Protein AF-A0A4R2JBD4-F1 (afdb_monomer)

InterPro domains:
  IPR001387 Cro/C1-type, helix-turn-helix domain [PF01381] (6-51)
  IPR001387 Cro/C1-type, helix-turn-helix domain [PS50943] (6-37)
  IPR001387 Cro/C1-type, helix-turn-helix domain [cd00093] (4-37)
  IPR010982 Lambda repressor-like, DNA-binding domain superfamily [G3DSA:1.10.260.40] (1-69)
  IPR010982 Lambda repressor-like, DNA-binding domain superfamily [SSF47413] (4-50)

Sequence (125 aa):
LSPEEVRNIRESYGLSQRAFAKLLGIGEASIARYETGALPEKSLSNMIMLLKDPKNMEKLLEKNEEALTPREKIRLLRRLEEIKGDDEENAVKIPKELYNLLEDKAKKEGKSTDKFIEEILRKVI

Radius of gyration: 21.91 Å; Cα contacts (8 Å, |Δi|>4): 84; chains: 1; bounding box: 44×27×61 Å

Secondary structure (DSSP, 8-state):
--HHHHHHHHHHTT--HHHHHHHHTS-HHHHHHHTTTPPPPHHHHHHHHHTTSHHHHHHHHHHTGGGS-HHHHHHHHHHHHHHHTTS---PPP--HHHHHHHHHHHHHTT--HHHHHHHHHHHH-

Nearest PDB structures (foldseek):
  5j9i-assembly2_C  TM=9.144E-01  e=3.933E-02  Vibrio cholerae
  8qnl-assembly1_D  TM=5.085E-01  e=2.705E-01  Pseudomonas aeruginosa PAO1
  3g5g-assembly5_J  TM=6.537E-01  e=9.783E-01  Enterobacter sp. RFL1396
  4fbi-assembly2_D  TM=6.683E-01  e=1.502E+00  Enterobacter sp. RFL1396
  4i6u-assembly2_C  TM=5.472E-01  e=7.094E-01  Enterobacter sp. RFL1396

Mean predicted aligned error: 10.59 Å

Organism: NCBI:txid911092

Structure (mmCIF, N/CA/C/O backbone):
data_AF-A0A4R2JBD4-F1
#
_entry.id   AF-A0A4R2JBD4-F1
#
loop_
_atom_site.group_PDB
_atom_site.id
_atom_site.type_symbol
_atom_site.label_atom_id
_atom_site.label_alt_id
_atom_site.label_comp_id
_atom_site.label_asym_id
_atom_site.label_entity_id
_atom_site.label_seq_id
_atom_site.pdbx_PDB_ins_code
_atom_site.Cartn_x
_atom_site.Cartn_y
_atom_site.Cartn_z
_atom_site.occupancy
_atom_site.B_iso_or_equiv
_atom_site.auth_seq_id
_atom_site.auth_comp_id
_atom_site.auth_asym_id
_atom_site.auth_atom_id
_atom_site.pdbx_PDB_model_num
ATOM 1 N N . LEU A 1 1 ? 13.377 9.717 -5.097 1.00 88.06 1 LEU A N 1
ATOM 2 C CA . LEU A 1 1 ? 12.858 8.353 -4.904 1.00 88.06 1 LEU A CA 1
ATOM 3 C C . LEU A 1 1 ? 14.013 7.391 -5.112 1.00 88.06 1 LEU A C 1
ATOM 5 O O . LEU A 1 1 ? 14.547 7.354 -6.218 1.00 88.06 1 LEU A O 1
ATOM 9 N N . SER A 1 2 ? 14.473 6.734 -4.050 1.00 95.12 2 SER A N 1
ATOM 10 C CA . SER A 1 2 ? 15.588 5.785 -4.144 1.00 95.12 2 SER A CA 1
ATOM 11 C C . SER A 1 2 ? 15.129 4.436 -4.730 1.00 95.12 2 SER A C 1
ATOM 13 O O . SER A 1 2 ? 13.937 4.124 -4.685 1.00 95.12 2 SER A O 1
ATOM 15 N N . PRO A 1 3 ? 16.051 3.607 -5.252 1.00 96.88 3 PRO A N 1
ATOM 16 C CA . PRO A 1 3 ? 15.729 2.257 -5.726 1.00 96.88 3 PRO A CA 1
ATOM 17 C C . PRO A 1 3 ? 15.064 1.381 -4.662 1.00 96.88 3 PRO A C 1
ATOM 19 O O . PRO A 1 3 ? 14.119 0.648 -4.946 1.00 96.88 3 PRO A O 1
ATOM 22 N N . GLU A 1 4 ? 15.543 1.497 -3.425 1.00 97.19 4 GLU A N 1
ATOM 23 C CA . GLU A 1 4 ? 15.003 0.784 -2.272 1.00 97.19 4 GLU A CA 1
ATOM 24 C C . GLU A 1 4 ? 13.591 1.265 -1.930 1.00 97.19 4 GLU A C 1
ATOM 26 O O . GLU A 1 4 ? 12.714 0.447 -1.682 1.00 97.19 4 GLU A O 1
ATOM 31 N N . GLU A 1 5 ? 13.318 2.572 -2.007 1.00 97.19 5 GLU A N 1
ATOM 32 C CA . GLU A 1 5 ? 11.962 3.084 -1.799 1.00 97.19 5 GLU A CA 1
ATOM 33 C C . GLU A 1 5 ? 10.972 2.551 -2.843 1.00 97.19 5 GLU A C 1
ATOM 35 O O . GLU A 1 5 ? 9.855 2.190 -2.478 1.00 97.19 5 GLU A O 1
ATOM 40 N N . VAL A 1 6 ? 11.361 2.472 -4.125 1.00 97.81 6 VAL A N 1
ATOM 41 C CA . VAL A 1 6 ? 10.503 1.886 -5.177 1.00 97.81 6 VAL A CA 1
ATOM 42 C C . VAL A 1 6 ? 10.171 0.435 -4.841 1.00 97.81 6 VAL A C 1
ATOM 44 O O . VAL A 1 6 ? 9.002 0.044 -4.873 1.00 97.81 6 VAL A O 1
ATOM 47 N N . ARG A 1 7 ? 11.198 -0.342 -4.475 1.00 98.25 7 ARG A N 1
ATOM 48 C CA . ARG A 1 7 ? 11.050 -1.746 -4.089 1.00 98.25 7 ARG A CA 1
ATOM 49 C C . ARG A 1 7 ? 10.135 -1.896 -2.877 1.00 98.25 7 ARG A C 1
ATOM 51 O O . ARG A 1 7 ? 9.184 -2.667 -2.937 1.00 98.25 7 ARG A O 1
ATOM 58 N N . ASN A 1 8 ? 10.371 -1.117 -1.824 1.00 98.19 8 ASN A N 1
ATOM 59 C CA . ASN A 1 8 ? 9.613 -1.184 -0.577 1.00 98.19 8 ASN A CA 1
ATOM 60 C C . ASN A 1 8 ? 8.137 -0.830 -0.788 1.00 98.19 8 ASN A C 1
ATOM 62 O O . ASN A 1 8 ? 7.271 -1.509 -0.244 1.00 98.19 8 ASN A O 1
ATOM 66 N N . ILE A 1 9 ? 7.832 0.183 -1.610 1.00 98.12 9 ILE A N 1
ATOM 67 C CA . ILE A 1 9 ? 6.445 0.531 -1.959 1.00 98.12 9 ILE A CA 1
ATOM 68 C C . ILE A 1 9 ? 5.778 -0.619 -2.710 1.00 98.12 9 ILE A C 1
ATOM 70 O O . ILE A 1 9 ? 4.639 -0.958 -2.426 1.00 98.12 9 ILE A O 1
ATOM 74 N N . ARG A 1 10 ? 6.458 -1.243 -3.673 1.00 98.06 10 ARG A N 1
ATOM 75 C CA . ARG A 1 10 ? 5.886 -2.378 -4.405 1.00 98.06 10 ARG A CA 1
ATOM 76 C C . ARG A 1 10 ? 5.649 -3.585 -3.489 1.00 98.06 10 ARG A C 1
ATOM 78 O O . ARG A 1 10 ? 4.609 -4.243 -3.573 1.00 98.06 10 ARG A O 1
ATOM 85 N N . GLU A 1 11 ? 6.637 -3.907 -2.662 1.00 97.94 11 GLU A N 1
ATOM 86 C CA . GLU A 1 11 ? 6.635 -5.093 -1.803 1.00 97.94 11 GLU A CA 1
ATOM 87 C C . GLU A 1 11 ? 5.691 -4.954 -0.614 1.00 97.94 11 GLU A C 1
ATOM 89 O O . GLU A 1 11 ? 5.111 -5.960 -0.205 1.00 97.94 11 GLU A O 1
ATOM 94 N N . SER A 1 12 ? 5.431 -3.733 -0.132 1.00 96.94 12 SER A N 1
ATOM 95 C CA . SER A 1 12 ? 4.417 -3.499 0.900 1.00 96.94 12 SER A CA 1
ATOM 96 C C . SER A 1 12 ? 3.032 -3.983 0.464 1.00 96.94 12 SER A C 1
ATOM 98 O O . SER A 1 12 ? 2.274 -4.449 1.308 1.00 96.94 12 SER A O 1
ATOM 100 N N . TYR A 1 13 ? 2.736 -3.976 -0.840 1.00 97.56 13 TYR A N 1
ATOM 101 C CA . TYR A 1 13 ? 1.503 -4.510 -1.427 1.00 97.56 13 TYR A CA 1
ATOM 102 C C . TYR A 1 13 ? 1.602 -5.972 -1.897 1.00 97.56 13 TYR A C 1
ATOM 104 O O . TYR A 1 13 ? 0.648 -6.504 -2.467 1.00 97.56 13 TYR A O 1
ATOM 112 N N . GLY A 1 14 ? 2.743 -6.639 -1.699 1.00 96.81 14 GLY A N 1
ATOM 113 C CA . GLY A 1 14 ? 2.959 -8.024 -2.135 1.00 96.81 14 GLY A CA 1
ATOM 114 C C . GLY A 1 14 ? 2.965 -8.205 -3.659 1.00 96.81 14 GLY A C 1
ATOM 115 O O . GLY A 1 14 ? 2.651 -9.288 -4.163 1.00 96.81 14 GLY A O 1
ATOM 116 N N . LEU A 1 15 ? 3.284 -7.148 -4.413 1.00 98.00 15 LEU A N 1
ATOM 117 C CA . LEU A 1 15 ? 3.251 -7.160 -5.874 1.00 98.00 15 LEU A CA 1
ATOM 118 C C . LEU A 1 15 ? 4.598 -7.580 -6.473 1.00 98.00 15 LEU A C 1
ATOM 120 O O . LEU A 1 15 ? 5.666 -7.187 -6.009 1.00 98.00 15 LEU A O 1
ATOM 124 N N . SER A 1 16 ? 4.553 -8.333 -7.575 1.00 98.06 16 SER A N 1
ATOM 125 C CA . SER A 1 16 ? 5.730 -8.552 -8.429 1.00 98.06 16 SER A CA 1
ATOM 126 C C . SER A 1 16 ? 6.051 -7.298 -9.248 1.00 98.06 16 SER A C 1
ATOM 128 O O . SER A 1 16 ? 5.165 -6.470 -9.476 1.00 98.06 16 SER A O 1
ATOM 130 N N . GLN A 1 17 ? 7.288 -7.166 -9.744 1.00 98.31 17 GLN A N 1
ATOM 131 C CA . GLN A 1 17 ? 7.668 -6.061 -10.642 1.00 98.31 17 GLN A CA 1
ATOM 132 C C . GLN A 1 17 ? 6.731 -5.980 -11.855 1.00 98.31 17 GLN A C 1
ATOM 134 O O . GLN A 1 17 ? 6.233 -4.904 -12.182 1.00 98.31 17 GLN A O 1
ATOM 139 N N . ARG A 1 18 ? 6.402 -7.134 -12.450 1.00 97.75 18 ARG A N 1
ATOM 140 C CA . ARG A 1 18 ? 5.433 -7.255 -13.543 1.00 97.75 18 ARG A CA 1
ATOM 141 C C . ARG A 1 18 ? 4.048 -6.717 -13.183 1.00 97.75 18 ARG A C 1
ATOM 143 O O . ARG A 1 18 ? 3.486 -5.938 -13.943 1.00 97.75 18 ARG A O 1
ATOM 150 N N . ALA A 1 19 ? 3.480 -7.142 -12.053 1.00 97.50 19 ALA A N 1
ATOM 151 C CA . ALA A 1 19 ? 2.138 -6.722 -11.636 1.00 97.50 19 ALA A CA 1
ATOM 152 C C . ALA A 1 19 ? 2.087 -5.217 -11.327 1.00 97.50 19 ALA A C 1
ATOM 154 O O . ALA A 1 19 ? 1.161 -4.525 -11.743 1.00 97.50 19 ALA A O 1
ATOM 155 N N . PHE A 1 20 ? 3.120 -4.702 -10.661 1.00 98.00 20 PHE A N 1
ATOM 156 C CA . PHE A 1 20 ? 3.242 -3.282 -10.348 1.00 98.00 20 PHE A CA 1
ATOM 157 C C . PHE A 1 20 ? 3.397 -2.422 -11.609 1.00 98.00 20 PHE A C 1
ATOM 159 O O . PHE A 1 20 ? 2.731 -1.399 -11.749 1.00 98.00 20 PHE A O 1
ATOM 166 N N . ALA A 1 21 ? 4.204 -2.876 -12.572 1.00 97.56 21 ALA A N 1
ATOM 167 C CA . ALA A 1 21 ? 4.365 -2.209 -13.860 1.00 97.56 21 ALA A CA 1
ATOM 168 C C . ALA A 1 21 ? 3.047 -2.149 -14.651 1.00 97.56 21 ALA A C 1
ATOM 170 O O . ALA A 1 21 ? 2.702 -1.091 -15.176 1.00 97.56 21 ALA A O 1
ATOM 171 N N . LYS A 1 22 ? 2.278 -3.250 -14.672 1.00 96.62 22 LYS A N 1
ATOM 172 C CA . LYS A 1 22 ? 0.950 -3.291 -15.305 1.00 96.62 22 LYS A CA 1
ATOM 173 C C . LYS A 1 22 ? -0.020 -2.289 -14.680 1.00 96.62 22 LYS A C 1
ATOM 175 O O . LYS A 1 22 ? -0.671 -1.558 -15.418 1.00 96.62 22 LYS A O 1
ATOM 180 N N . LEU A 1 23 ? -0.079 -2.216 -13.348 1.00 96.94 23 LEU A N 1
ATOM 181 C CA . LEU A 1 23 ? -0.917 -1.238 -12.642 1.00 96.94 23 LEU A CA 1
ATOM 182 C C . LEU A 1 23 ? -0.532 0.208 -12.960 1.00 96.94 23 LEU A C 1
ATOM 184 O O . LEU A 1 23 ? -1.407 1.060 -13.062 1.00 96.94 23 LEU A O 1
ATOM 188 N N . LEU A 1 24 ? 0.759 0.485 -13.131 1.00 95.50 24 LEU A N 1
ATOM 189 C CA . LEU A 1 24 ? 1.272 1.809 -13.489 1.00 95.50 24 LEU A CA 1
ATOM 190 C C . LEU A 1 24 ? 1.184 2.118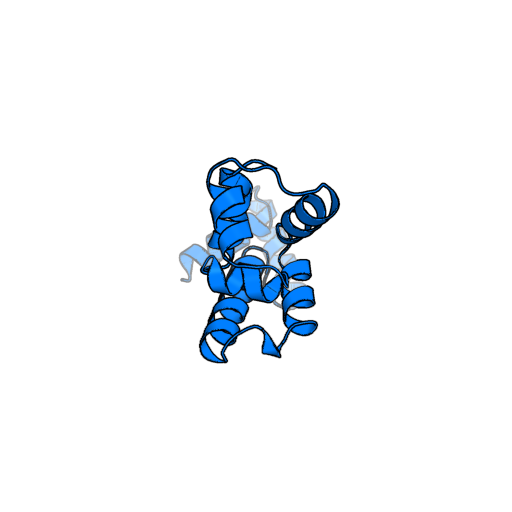 -14.995 1.00 95.50 24 LEU A C 1
ATOM 192 O O . LEU A 1 24 ? 1.488 3.238 -15.398 1.00 95.50 24 LEU A O 1
ATOM 196 N N . GLY A 1 25 ? 0.801 1.148 -15.832 1.00 94.88 25 GLY A N 1
ATOM 197 C CA . GLY A 1 25 ? 0.743 1.314 -17.287 1.00 94.88 25 GLY A CA 1
ATOM 198 C C . GLY A 1 25 ? 2.117 1.458 -17.954 1.00 94.88 25 GLY A C 1
ATOM 199 O O . GLY A 1 25 ? 2.228 2.094 -19.001 1.00 94.88 25 GLY A O 1
ATOM 200 N N . ILE A 1 26 ? 3.172 0.893 -17.358 1.00 95.38 26 ILE A N 1
ATOM 201 C CA . ILE A 1 26 ? 4.549 0.953 -17.875 1.00 95.38 26 ILE A CA 1
ATOM 202 C C . ILE A 1 26 ? 5.130 -0.447 -18.103 1.00 95.38 26 ILE A C 1
ATOM 204 O O . ILE A 1 26 ? 4.594 -1.456 -17.651 1.00 95.38 26 ILE A O 1
ATOM 208 N N . GLY A 1 27 ? 6.263 -0.524 -18.804 1.00 96.00 27 GLY A N 1
ATOM 209 C CA . GLY A 1 27 ? 6.976 -1.787 -19.006 1.00 96.00 27 GLY A CA 1
ATOM 210 C C . GLY A 1 27 ? 7.649 -2.303 -17.728 1.00 96.00 27 GLY A C 1
ATOM 211 O O . GLY A 1 27 ? 8.239 -1.530 -16.976 1.00 96.00 27 GLY A O 1
ATOM 212 N N . GLU A 1 28 ? 7.640 -3.623 -17.522 1.00 97.56 28 GLU A N 1
ATOM 213 C CA . GLU A 1 28 ? 8.302 -4.303 -16.390 1.00 97.56 28 GLU A CA 1
ATOM 214 C C . GLU A 1 28 ? 9.789 -3.937 -16.268 1.00 97.56 28 GLU A C 1
ATOM 216 O O . GLU A 1 28 ? 10.279 -3.659 -15.173 1.00 97.56 28 GLU A O 1
ATOM 221 N N . ALA A 1 29 ? 10.484 -3.822 -17.404 1.00 97.31 29 ALA A N 1
ATOM 222 C CA . ALA A 1 29 ? 11.883 -3.403 -17.454 1.00 97.31 29 ALA A CA 1
ATOM 223 C C . ALA A 1 29 ? 12.122 -2.013 -16.836 1.00 97.31 29 ALA A C 1
ATOM 225 O O . ALA A 1 29 ? 13.213 -1.751 -16.335 1.00 97.31 29 ALA A O 1
ATOM 226 N N . SER A 1 30 ? 11.129 -1.117 -16.852 1.00 97.25 30 SER A N 1
ATOM 227 C CA . SER A 1 30 ? 11.249 0.188 -16.198 1.00 97.25 30 SER A CA 1
ATOM 228 C C . SER A 1 30 ? 11.310 0.035 -14.681 1.00 97.25 30 SER A C 1
ATOM 230 O O . SER A 1 30 ? 12.221 0.587 -14.073 1.00 97.25 30 SER A O 1
ATOM 232 N N . ILE A 1 31 ? 10.426 -0.774 -14.084 1.00 97.94 31 ILE A N 1
ATOM 233 C CA . ILE A 1 31 ? 10.463 -1.065 -12.642 1.00 97.94 31 ILE A CA 1
ATOM 234 C C . ILE A 1 31 ? 11.784 -1.728 -12.255 1.00 97.94 31 ILE A C 1
ATOM 236 O O . ILE A 1 31 ? 12.430 -1.272 -11.314 1.00 97.94 31 ILE A O 1
ATOM 240 N N . ALA A 1 32 ? 12.228 -2.731 -13.020 1.00 97.69 32 ALA A N 1
ATOM 241 C CA . ALA A 1 32 ? 13.503 -3.399 -12.769 1.00 97.69 32 ALA A CA 1
ATOM 242 C C . ALA A 1 32 ? 14.675 -2.403 -12.751 1.00 97.69 32 ALA A C 1
ATOM 244 O O . ALA A 1 32 ? 15.462 -2.405 -11.810 1.00 97.69 32 ALA A O 1
ATOM 245 N N . ARG A 1 33 ? 14.749 -1.496 -13.738 1.00 97.25 33 ARG A N 1
ATOM 246 C CA . ARG A 1 33 ? 15.781 -0.447 -13.783 1.00 97.25 33 ARG A CA 1
ATOM 247 C C . ARG A 1 33 ? 15.713 0.492 -12.580 1.00 97.25 33 ARG A C 1
ATOM 249 O O . ARG A 1 33 ? 16.759 0.848 -12.038 1.00 97.25 33 ARG A O 1
ATOM 256 N N . TYR A 1 34 ? 14.515 0.921 -12.181 1.00 97.38 34 TYR A N 1
ATOM 257 C CA . TYR A 1 34 ? 14.360 1.845 -11.055 1.00 97.38 34 TYR A CA 1
ATOM 258 C C . TYR A 1 34 ? 14.794 1.205 -9.738 1.00 97.38 34 TYR A C 1
ATOM 260 O O . TYR A 1 34 ? 15.516 1.829 -8.966 1.00 97.38 34 TYR A O 1
ATOM 268 N N . GLU A 1 35 ? 14.465 -0.069 -9.527 1.00 96.94 35 GLU A N 1
ATOM 269 C CA . GLU A 1 35 ? 14.885 -0.834 -8.346 1.00 96.94 35 GLU A CA 1
ATOM 270 C C . GLU A 1 35 ? 16.377 -1.202 -8.329 1.00 96.94 35 GLU A C 1
ATOM 272 O O . GLU A 1 35 ? 16.862 -1.722 -7.320 1.00 96.94 35 GLU A O 1
ATOM 277 N N . THR A 1 36 ? 17.116 -0.917 -9.408 1.00 96.69 36 THR A N 1
ATOM 278 C CA . THR A 1 36 ? 18.570 -1.118 -9.509 1.00 96.69 36 THR A CA 1
ATOM 279 C C . THR A 1 36 ? 19.367 0.178 -9.688 1.00 96.69 36 THR A C 1
ATOM 281 O O . THR A 1 36 ? 20.564 0.104 -9.951 1.00 96.69 36 THR A O 1
ATOM 284 N N . GLY A 1 37 ? 18.753 1.361 -9.566 1.00 93.06 37 GLY A N 1
ATOM 285 C CA . GLY A 1 37 ? 19.496 2.634 -9.579 1.00 93.06 37 GLY A CA 1
ATOM 286 C C . GLY A 1 37 ? 19.103 3.642 -10.651 1.00 93.06 37 GLY A C 1
ATOM 287 O O . GLY A 1 37 ? 19.527 4.793 -10.563 1.00 93.06 37 GLY A O 1
ATOM 288 N N . ALA A 1 38 ? 18.305 3.265 -11.652 1.00 95.19 38 ALA A N 1
ATOM 289 C CA . ALA A 1 38 ? 17.866 4.231 -12.652 1.00 95.19 38 ALA A CA 1
ATOM 290 C C . ALA A 1 38 ? 16.879 5.231 -12.040 1.00 95.19 38 ALA A C 1
ATOM 292 O O . ALA A 1 38 ? 16.017 4.870 -11.240 1.00 95.19 38 ALA A O 1
ATOM 293 N N . LEU A 1 39 ? 16.968 6.488 -12.461 1.00 92.44 39 LEU A N 1
ATOM 294 C CA . LEU A 1 39 ? 16.054 7.526 -12.003 1.00 92.44 39 LEU A CA 1
ATOM 295 C C . LEU A 1 39 ? 14.800 7.548 -12.895 1.00 92.44 39 LEU A C 1
ATOM 297 O O . LEU A 1 39 ? 14.935 7.675 -14.116 1.00 92.44 39 LEU A O 1
ATOM 301 N N . PRO A 1 40 ? 13.584 7.427 -12.329 1.00 91.06 40 PRO A N 1
ATOM 302 C CA . PRO A 1 40 ? 12.358 7.677 -13.074 1.00 91.06 40 PRO A CA 1
ATOM 303 C C . PRO A 1 40 ? 12.230 9.164 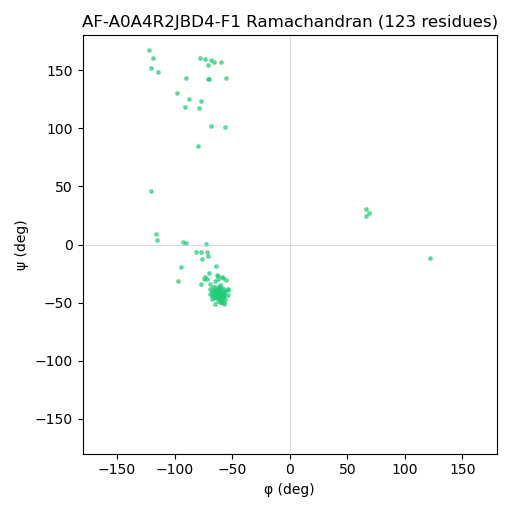-13.405 1.00 91.06 40 PRO A C 1
ATOM 305 O O . PRO A 1 40 ? 12.758 10.024 -12.698 1.00 91.06 40 PRO A O 1
ATOM 308 N N . GLU A 1 41 ? 11.436 9.489 -14.424 1.00 94.88 41 GLU A N 1
ATOM 309 C CA . GLU A 1 41 ? 11.006 10.871 -14.632 1.00 94.88 41 GLU A CA 1
ATOM 310 C C . GLU A 1 41 ? 10.232 11.395 -13.413 1.00 94.88 41 GLU A C 1
ATOM 312 O O . GLU A 1 41 ? 9.655 10.636 -12.624 1.00 94.88 41 GLU A O 1
ATOM 317 N N . LYS A 1 42 ? 10.201 12.722 -13.252 1.00 95.12 42 LYS A N 1
ATOM 318 C CA . LYS A 1 42 ? 9.591 13.376 -12.085 1.00 95.12 42 LYS A CA 1
ATOM 319 C C . LYS A 1 42 ? 8.115 13.000 -11.907 1.00 95.12 42 LYS A C 1
ATOM 321 O O . LYS A 1 42 ? 7.679 12.756 -10.786 1.00 95.12 42 LYS A O 1
ATOM 326 N N . SER A 1 43 ? 7.361 12.931 -13.003 1.00 94.44 43 SER A N 1
ATOM 327 C CA . SER A 1 43 ? 5.945 12.538 -13.015 1.00 94.44 43 SER A CA 1
ATOM 328 C C . SER A 1 43 ? 5.741 11.127 -12.457 1.00 94.44 43 SER A C 1
ATOM 330 O O . SER A 1 43 ? 4.933 10.933 -11.549 1.00 94.44 43 SER A O 1
ATOM 332 N N . LEU A 1 44 ? 6.521 10.160 -12.943 1.00 94.69 44 LEU A N 1
ATOM 333 C CA . LEU A 1 44 ? 6.435 8.770 -12.510 1.00 94.69 44 LEU A CA 1
ATOM 334 C C . LEU A 1 44 ? 6.927 8.590 -11.070 1.00 94.69 44 LEU A C 1
ATOM 336 O O . LEU A 1 44 ? 6.303 7.870 -10.295 1.00 94.69 44 LEU A O 1
ATOM 340 N N . SER A 1 45 ? 7.988 9.300 -10.679 1.00 96.25 45 SER A N 1
ATOM 341 C CA . SER A 1 45 ? 8.445 9.328 -9.285 1.00 96.25 45 SER A CA 1
ATOM 342 C C . SER A 1 45 ? 7.344 9.820 -8.344 1.00 96.25 45 SER A C 1
ATOM 344 O O . SER A 1 45 ? 7.105 9.203 -7.310 1.00 96.25 45 SER A O 1
ATOM 346 N N . ASN A 1 46 ? 6.641 10.898 -8.707 1.00 96.62 46 ASN A N 1
ATOM 347 C CA . ASN A 1 46 ? 5.524 11.416 -7.917 1.00 96.62 46 ASN A CA 1
ATOM 348 C C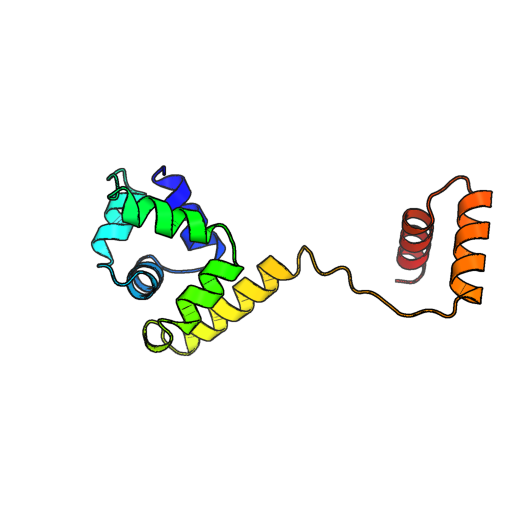 . ASN A 1 46 ? 4.378 10.405 -7.825 1.00 96.62 46 ASN A C 1
ATOM 350 O O . ASN A 1 46 ? 3.841 10.200 -6.740 1.00 96.62 46 ASN A O 1
ATOM 354 N N . MET A 1 47 ? 4.037 9.746 -8.935 1.00 95.75 47 MET A N 1
ATOM 355 C CA . MET A 1 47 ? 3.007 8.708 -8.950 1.00 95.75 47 MET A CA 1
ATOM 356 C C . MET A 1 47 ? 3.364 7.551 -8.011 1.00 95.75 47 MET A C 1
ATOM 358 O O . MET A 1 47 ? 2.543 7.184 -7.178 1.00 95.75 47 MET A O 1
ATOM 362 N N . ILE A 1 48 ? 4.594 7.030 -8.078 1.00 97.38 48 ILE A N 1
ATOM 363 C CA . ILE A 1 48 ? 5.043 5.949 -7.187 1.00 97.38 48 ILE A CA 1
ATOM 364 C C . ILE A 1 48 ? 5.034 6.412 -5.723 1.00 97.38 48 ILE A C 1
ATOM 366 O O . ILE A 1 48 ? 4.593 5.665 -4.856 1.00 97.38 48 ILE A O 1
ATOM 370 N N . MET A 1 49 ? 5.450 7.649 -5.427 1.00 97.44 49 MET A N 1
ATOM 371 C CA . MET A 1 49 ? 5.398 8.186 -4.060 1.00 97.44 49 MET A CA 1
ATOM 372 C C . MET A 1 49 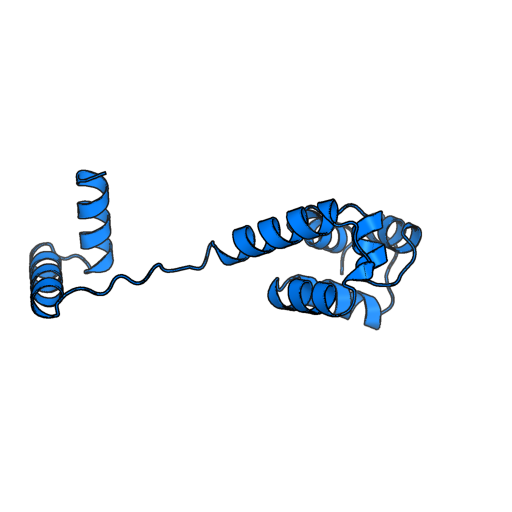? 3.974 8.274 -3.503 1.00 97.44 49 MET A C 1
ATOM 374 O O . MET A 1 49 ? 3.779 7.992 -2.323 1.00 97.44 49 MET A O 1
ATOM 378 N N . LEU A 1 50 ? 2.979 8.627 -4.325 1.00 97.50 50 LEU A N 1
ATOM 379 C CA . LEU A 1 50 ? 1.574 8.651 -3.900 1.00 97.50 50 LEU A CA 1
ATOM 380 C C . LEU A 1 50 ? 1.066 7.265 -3.498 1.00 97.50 50 LEU A C 1
ATOM 382 O O . LEU A 1 50 ? 0.191 7.168 -2.640 1.00 97.50 50 LEU A O 1
ATOM 386 N N . LEU A 1 51 ? 1.644 6.202 -4.060 1.00 97.56 51 LEU A N 1
ATOM 387 C CA . LEU A 1 51 ? 1.322 4.826 -3.692 1.00 97.56 51 LEU A CA 1
ATOM 388 C C . LEU A 1 51 ? 1.873 4.425 -2.320 1.00 97.56 51 LEU A C 1
ATOM 390 O O . LEU A 1 51 ? 1.620 3.306 -1.899 1.00 97.56 51 LEU A O 1
ATOM 394 N N . LYS A 1 52 ? 2.568 5.299 -1.579 1.00 96.12 52 LYS A N 1
ATOM 395 C CA . LYS A 1 52 ? 2.788 5.077 -0.137 1.00 96.12 52 LYS A CA 1
ATOM 396 C C . LYS A 1 52 ? 1.466 5.070 0.648 1.00 96.12 52 LYS A C 1
ATOM 398 O O . LYS A 1 52 ? 1.402 4.431 1.687 1.00 96.12 52 LYS A O 1
ATOM 403 N N . ASP A 1 53 ? 0.431 5.751 0.148 1.00 95.88 53 ASP A N 1
ATOM 404 C CA . ASP A 1 53 ? -0.919 5.736 0.720 1.00 95.88 53 ASP A CA 1
ATOM 405 C C . ASP A 1 53 ? -1.763 4.609 0.079 1.00 95.88 53 ASP A C 1
ATOM 407 O O . ASP A 1 53 ? -2.028 4.657 -1.132 1.00 95.88 53 ASP A O 1
ATOM 411 N N . PRO A 1 54 ? -2.238 3.622 0.865 1.00 95.31 54 PRO A N 1
ATOM 412 C CA . PRO A 1 54 ? -3.082 2.525 0.387 1.00 95.31 54 PRO A CA 1
ATOM 413 C C . PRO A 1 54 ? -4.349 2.979 -0.340 1.00 95.31 54 PRO A C 1
ATOM 415 O O . PRO A 1 54 ? -4.792 2.308 -1.275 1.00 95.31 54 PRO A O 1
ATOM 418 N N . LYS A 1 55 ? -4.916 4.139 0.019 1.00 95.56 55 LYS A N 1
ATOM 419 C CA . LYS A 1 55 ? -6.102 4.693 -0.659 1.00 95.56 55 LYS A CA 1
ATOM 420 C C . LYS A 1 55 ? -5.801 5.054 -2.111 1.00 95.56 55 LYS A C 1
ATOM 422 O O . LYS A 1 55 ? -6.681 4.978 -2.965 1.00 95.56 55 LYS A O 1
ATOM 427 N N . ASN A 1 56 ? -4.565 5.448 -2.418 1.00 97.56 56 ASN A N 1
ATOM 428 C CA . ASN A 1 56 ? -4.164 5.732 -3.794 1.00 97.56 56 ASN A CA 1
ATOM 429 C C . ASN A 1 56 ? -3.926 4.444 -4.587 1.00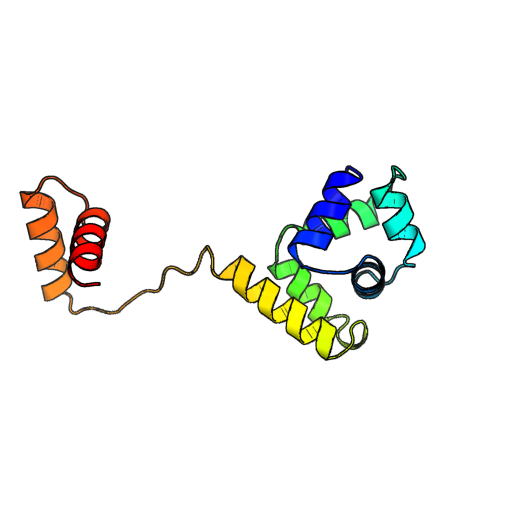 97.56 56 ASN A C 1
ATOM 431 O O . ASN A 1 56 ? -4.245 4.411 -5.774 1.00 97.56 56 ASN A O 1
ATOM 435 N N . MET A 1 57 ? -3.420 3.385 -3.947 1.00 97.62 57 MET A N 1
ATOM 436 C CA . MET A 1 57 ? -3.295 2.068 -4.579 1.00 97.62 57 MET A CA 1
ATOM 437 C C . MET A 1 57 ? -4.665 1.469 -4.923 1.00 97.62 57 MET A C 1
ATOM 439 O O . MET A 1 57 ? -4.852 0.961 -6.026 1.00 97.62 57 MET A O 1
ATOM 443 N N . GLU A 1 58 ? -5.641 1.588 -4.024 1.00 96.31 58 GLU A N 1
ATOM 444 C CA . GLU A 1 58 ? -7.024 1.168 -4.272 1.00 96.31 58 GLU A CA 1
ATOM 445 C C . GLU A 1 58 ? -7.638 1.912 -5.468 1.00 96.31 58 GLU A C 1
ATOM 447 O O . GLU A 1 58 ? -8.087 1.281 -6.422 1.00 96.31 58 GLU A O 1
ATOM 452 N N . LYS A 1 59 ? -7.529 3.247 -5.499 1.00 97.12 59 LYS A N 1
ATOM 453 C CA . LYS A 1 59 ? -7.983 4.058 -6.644 1.00 97.12 59 LYS A CA 1
ATOM 454 C C . LYS A 1 59 ? -7.275 3.697 -7.951 1.00 97.12 59 LYS A C 1
ATOM 456 O O . LYS A 1 59 ? -7.879 3.769 -9.021 1.00 97.12 59 LYS A O 1
ATOM 461 N N . LEU A 1 60 ? -5.983 3.365 -7.895 1.00 96.94 60 LEU A N 1
ATOM 462 C CA . LEU A 1 60 ? -5.233 2.935 -9.075 1.00 96.94 60 LEU A CA 1
ATOM 463 C C . LEU A 1 60 ? -5.760 1.593 -9.593 1.00 96.94 60 LEU A C 1
ATOM 465 O O . LEU A 1 60 ? -5.951 1.445 -10.799 1.00 96.94 60 LEU A O 1
ATOM 469 N N . LEU A 1 61 ? -6.025 0.646 -8.692 1.00 96.56 61 LEU A N 1
ATOM 470 C CA . LEU A 1 61 ? -6.600 -0.652 -9.028 1.00 96.56 61 LEU A CA 1
ATOM 471 C C . LEU A 1 61 ? -7.999 -0.516 -9.640 1.00 96.56 61 LEU A C 1
ATOM 473 O O . LEU A 1 61 ? -8.276 -1.180 -10.631 1.00 96.56 61 LEU A O 1
ATOM 477 N N . GLU A 1 62 ? -8.853 0.352 -9.097 1.00 95.06 62 GLU A N 1
ATOM 478 C CA . GLU A 1 62 ? -10.185 0.633 -9.657 1.00 95.06 62 GLU A CA 1
ATOM 479 C C . GLU A 1 62 ? -10.103 1.189 -11.084 1.00 95.06 62 GLU A C 1
ATOM 481 O O . GLU A 1 62 ? -10.866 0.792 -11.960 1.00 95.06 62 GLU A O 1
ATOM 486 N N . LYS A 1 63 ? -9.152 2.094 -11.344 1.00 94.56 63 LYS A N 1
ATOM 487 C CA . LYS A 1 63 ? -8.960 2.677 -12.681 1.00 94.56 63 LYS A CA 1
ATOM 488 C C . LYS A 1 63 ? -8.372 1.695 -13.690 1.00 94.56 63 LYS A C 1
ATOM 490 O O . LYS A 1 63 ? -8.641 1.830 -14.880 1.00 94.56 63 LYS A O 1
ATOM 495 N N . ASN A 1 64 ? -7.574 0.741 -13.218 1.00 93.44 64 ASN A N 1
ATOM 496 C CA . ASN A 1 64 ? -6.848 -0.226 -14.035 1.00 93.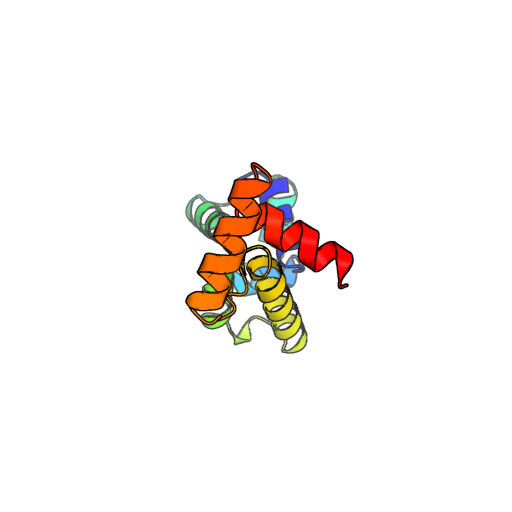44 64 ASN A CA 1
ATOM 497 C C . ASN A 1 64 ? -7.256 -1.661 -13.673 1.00 93.44 64 ASN A C 1
ATOM 499 O O . ASN A 1 64 ? -6.403 -2.531 -13.502 1.00 93.44 64 ASN A O 1
ATOM 503 N N . GLU A 1 65 ? -8.561 -1.909 -13.550 1.00 85.06 65 GLU A N 1
ATOM 504 C CA . GLU A 1 65 ? -9.099 -3.171 -13.026 1.00 85.06 65 GLU A CA 1
ATOM 505 C C . GLU A 1 65 ? -8.629 -4.401 -13.822 1.00 85.06 65 GLU A C 1
ATOM 507 O O . GLU A 1 65 ? -8.265 -5.423 -13.240 1.00 85.06 65 GLU A O 1
ATOM 512 N N . GLU A 1 66 ? -8.532 -4.260 -15.145 1.00 92.06 66 GLU A N 1
ATOM 513 C CA . GLU A 1 66 ? -8.096 -5.307 -16.081 1.00 92.06 66 GLU A CA 1
ATOM 514 C C . GLU A 1 66 ? -6.571 -5.533 -16.094 1.00 92.06 66 GLU A C 1
ATOM 516 O O . GLU A 1 66 ? -6.068 -6.450 -16.749 1.00 92.06 66 GLU A O 1
ATOM 521 N N . ALA A 1 67 ? -5.790 -4.701 -15.393 1.00 93.25 67 ALA A N 1
ATOM 522 C CA . ALA A 1 67 ? -4.331 -4.807 -15.392 1.00 93.25 67 ALA A CA 1
ATOM 523 C C . ALA A 1 67 ? -3.830 -6.056 -14.648 1.00 93.25 67 ALA A C 1
ATOM 525 O O . ALA A 1 67 ? -2.726 -6.542 -14.919 1.00 93.25 67 ALA A O 1
ATOM 526 N N . LEU A 1 68 ? -4.624 -6.581 -13.712 1.00 95.69 68 LEU A N 1
ATOM 527 C CA . LEU A 1 68 ? -4.268 -7.720 -12.874 1.00 95.69 68 LEU A CA 1
ATOM 528 C C . LEU A 1 68 ? -5.157 -8.928 -13.156 1.00 95.69 68 LEU A C 1
ATOM 530 O O . LEU A 1 68 ? -6.343 -8.812 -13.441 1.00 95.69 68 LEU A O 1
ATOM 534 N N . THR A 1 69 ? -4.594 -10.125 -12.998 1.00 95.12 69 THR A N 1
ATOM 535 C CA . THR A 1 69 ? -5.410 -11.346 -12.978 1.00 95.12 69 THR A CA 1
ATOM 536 C C . THR A 1 69 ? -6.330 -11.363 -11.749 1.00 95.12 69 THR A C 1
ATOM 538 O O . THR A 1 69 ? -5.974 -10.788 -10.715 1.00 95.12 69 THR A O 1
ATOM 541 N N . PRO A 1 70 ? -7.447 -12.118 -11.766 1.00 94.81 70 PRO A N 1
ATOM 542 C CA . PRO A 1 70 ? -8.332 -12.230 -10.602 1.00 94.81 70 PRO A CA 1
ATOM 543 C C . PRO A 1 70 ? -7.601 -12.650 -9.318 1.00 94.81 70 PRO A C 1
ATOM 545 O O . PRO A 1 70 ? -7.858 -12.125 -8.239 1.00 94.81 70 PRO A O 1
ATOM 548 N N . ARG A 1 71 ? -6.618 -13.556 -9.434 1.00 93.62 71 ARG A N 1
ATOM 549 C CA . ARG A 1 71 ? -5.791 -13.995 -8.299 1.00 93.62 71 ARG A CA 1
ATOM 550 C C . 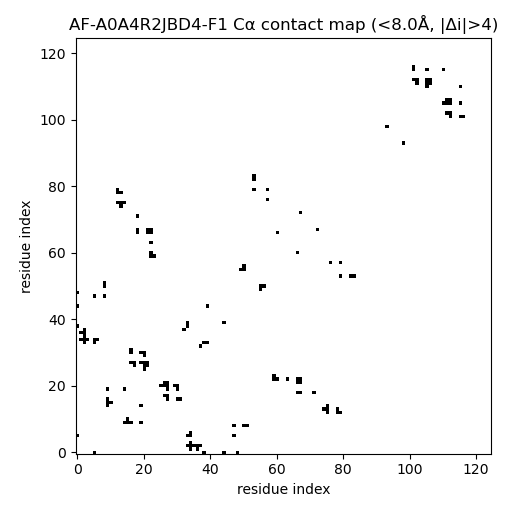ARG A 1 71 ? -4.887 -12.886 -7.759 1.00 93.62 71 ARG A C 1
ATOM 552 O O . ARG A 1 71 ? -4.702 -12.800 -6.550 1.00 93.62 71 ARG A O 1
ATOM 559 N N . GLU A 1 72 ? -4.287 -12.080 -8.631 1.00 95.81 72 GLU A N 1
ATOM 560 C CA . GLU A 1 72 ? -3.469 -10.931 -8.220 1.00 95.81 72 GLU A CA 1
ATOM 561 C C . GLU A 1 72 ? -4.335 -9.859 -7.554 1.00 95.81 72 GLU A C 1
ATOM 563 O O . GLU A 1 72 ? -3.953 -9.361 -6.498 1.00 95.81 72 GLU A O 1
ATOM 568 N N . LYS A 1 73 ? -5.523 -9.584 -8.108 1.00 95.94 73 LYS A N 1
ATOM 569 C CA . LYS A 1 73 ? -6.488 -8.632 -7.548 1.00 95.94 73 LYS A CA 1
ATOM 570 C C . LYS A 1 73 ? -6.926 -9.023 -6.137 1.00 95.94 73 LYS A C 1
ATOM 572 O O . LYS A 1 73 ? -6.828 -8.206 -5.230 1.00 95.94 73 LYS A O 1
ATOM 577 N N . ILE A 1 74 ? -7.329 -10.280 -5.930 1.00 95.06 74 ILE A N 1
ATOM 578 C CA . ILE A 1 74 ? -7.731 -10.783 -4.604 1.00 95.06 74 ILE A CA 1
ATOM 579 C C . ILE A 1 74 ? -6.596 -10.623 -3.585 1.00 95.06 74 ILE A C 1
ATOM 581 O O . ILE A 1 74 ? -6.831 -10.173 -2.467 1.00 95.06 74 ILE A O 1
ATOM 585 N N . ARG A 1 75 ? -5.353 -10.959 -3.962 1.00 95.69 75 ARG A N 1
ATOM 586 C CA . ARG A 1 75 ? -4.200 -10.800 -3.062 1.00 95.69 75 ARG A CA 1
ATOM 587 C C . ARG A 1 75 ? -3.929 -9.338 -2.718 1.00 95.69 75 ARG A C 1
ATOM 589 O O . ARG A 1 75 ? -3.639 -9.053 -1.562 1.00 95.69 75 ARG A O 1
ATOM 596 N N . LEU A 1 76 ? -4.020 -8.443 -3.702 1.00 96.56 76 LEU A N 1
ATOM 597 C CA . LEU A 1 76 ? -3.817 -7.014 -3.488 1.00 96.56 76 LEU A CA 1
ATOM 598 C C . LEU A 1 76 ? -4.901 -6.428 -2.576 1.00 96.56 76 LEU A C 1
ATOM 600 O O . LEU A 1 76 ? -4.563 -5.715 -1.642 1.00 96.56 76 LEU A O 1
ATOM 604 N N . LEU A 1 77 ? -6.175 -6.767 -2.798 1.00 95.19 77 LEU A N 1
ATOM 605 C CA . LEU A 1 77 ? -7.284 -6.309 -1.954 1.00 95.19 77 LEU A CA 1
ATOM 606 C C . LEU A 1 77 ? -7.121 -6.767 -0.505 1.00 95.19 77 LEU A C 1
ATOM 608 O O . LEU A 1 77 ? -7.157 -5.935 0.394 1.00 95.19 77 LEU A O 1
ATOM 612 N N . ARG A 1 78 ? -6.820 -8.053 -0.281 1.00 93.50 78 ARG A N 1
ATOM 613 C CA . ARG A 1 78 ? -6.536 -8.557 1.070 1.00 93.50 78 ARG A CA 1
ATOM 614 C C . ARG A 1 78 ? -5.372 -7.805 1.715 1.00 93.50 78 ARG A C 1
ATOM 616 O O . ARG A 1 78 ? -5.433 -7.447 2.881 1.00 93.50 78 ARG A O 1
ATOM 623 N N . ARG A 1 79 ? -4.308 -7.534 0.952 1.00 94.62 79 ARG A N 1
ATOM 624 C CA . ARG A 1 79 ? -3.160 -6.787 1.470 1.00 94.62 79 ARG A CA 1
ATOM 625 C C . ARG A 1 79 ? -3.515 -5.336 1.806 1.00 94.62 79 ARG A C 1
ATOM 627 O O . ARG A 1 79 ? -3.003 -4.804 2.780 1.00 94.62 79 ARG A O 1
ATOM 634 N N . LEU A 1 80 ? -4.381 -4.698 1.022 1.00 94.31 80 LEU A N 1
ATOM 635 C CA . LEU A 1 80 ? -4.890 -3.357 1.309 1.00 94.31 80 LEU A CA 1
ATOM 636 C C . LEU A 1 80 ? -5.742 -3.336 2.581 1.00 94.31 80 LEU A C 1
ATOM 638 O O . LEU A 1 80 ? -5.600 -2.404 3.365 1.00 94.31 80 LEU A O 1
ATOM 642 N N . GLU A 1 81 ? -6.579 -4.350 2.800 1.00 90.62 81 GLU A N 1
ATOM 643 C CA . GLU A 1 81 ? -7.325 -4.529 4.053 1.00 90.62 81 GLU A CA 1
ATOM 644 C C . GLU A 1 81 ? -6.378 -4.716 5.243 1.00 90.62 81 GLU A C 1
ATOM 646 O O . GLU A 1 81 ? -6.528 -4.020 6.237 1.00 90.62 81 GLU A O 1
ATOM 651 N N . GLU A 1 82 ? -5.352 -5.566 5.121 1.00 89.44 82 GLU A N 1
ATOM 652 C CA . GLU A 1 82 ? -4.333 -5.757 6.166 1.00 89.44 82 GLU A CA 1
ATOM 653 C C . GLU A 1 82 ? -3.621 -4.441 6.524 1.00 89.44 82 GLU A C 1
ATOM 655 O O . GLU A 1 82 ? -3.446 -4.147 7.699 1.00 89.44 82 GLU A O 1
ATOM 660 N N . ILE A 1 83 ? -3.233 -3.633 5.528 1.00 89.56 83 ILE A N 1
ATOM 661 C CA . ILE A 1 83 ? -2.547 -2.351 5.775 1.00 89.56 83 ILE A CA 1
ATOM 662 C C . ILE A 1 83 ? -3.496 -1.320 6.410 1.00 89.56 83 ILE A C 1
ATOM 664 O O . ILE A 1 83 ? -3.057 -0.497 7.205 1.00 89.56 83 ILE A O 1
ATOM 668 N N . LYS A 1 84 ? -4.788 -1.339 6.057 1.00 82.31 84 LYS A N 1
ATOM 669 C CA . LYS A 1 84 ? -5.806 -0.463 6.665 1.00 82.31 84 LYS A CA 1
ATOM 670 C C . LYS A 1 84 ? -6.191 -0.920 8.080 1.00 82.31 84 LYS A C 1
ATOM 672 O O . LYS A 1 84 ? -6.559 -0.086 8.899 1.00 82.31 84 LYS A O 1
ATOM 677 N N . GLY A 1 85 ? -6.099 -2.222 8.351 1.00 67.50 85 GLY A N 1
ATOM 678 C CA . GLY A 1 85 ? -6.508 -2.864 9.601 1.00 67.50 85 GLY A CA 1
ATOM 679 C C . GLY A 1 85 ? -5.626 -2.561 10.814 1.00 67.50 85 GLY A C 1
ATOM 680 O O . GLY A 1 85 ? -6.046 -2.861 11.927 1.00 67.50 85 GLY A O 1
ATOM 681 N N . ASP A 1 86 ? -4.463 -1.929 10.631 1.00 54.50 86 ASP A N 1
ATOM 682 C CA . ASP A 1 86 ? -3.638 -1.429 11.744 1.00 54.50 86 ASP A CA 1
ATOM 683 C C . ASP A 1 86 ? -4.200 -0.130 12.371 1.00 54.50 86 ASP A C 1
ATOM 685 O O . ASP A 1 86 ? -3.798 0.228 13.476 1.00 54.50 86 ASP A O 1
ATOM 689 N N . ASP A 1 87 ? -5.172 0.528 11.720 1.00 52.16 87 ASP A N 1
ATOM 690 C CA . ASP A 1 87 ? -5.839 1.753 12.202 1.00 52.16 87 ASP A CA 1
ATOM 691 C C . ASP A 1 87 ? -7.347 1.561 12.499 1.00 52.16 87 ASP A C 1
ATOM 693 O O . ASP A 1 87 ? -8.044 2.525 12.832 1.00 52.16 87 ASP A O 1
ATOM 697 N N . GLU A 1 88 ? -7.897 0.344 12.389 1.00 56.25 88 GLU A N 1
ATOM 698 C CA . GLU A 1 88 ? -9.303 0.106 12.747 1.00 56.25 88 GLU A CA 1
ATOM 699 C C . GLU A 1 88 ? -9.467 -0.032 14.270 1.00 56.25 88 GLU A C 1
ATOM 701 O O . GLU A 1 88 ? -9.536 -1.128 14.833 1.00 56.25 88 GLU A O 1
ATOM 706 N N . GLU A 1 89 ? -9.596 1.109 14.955 1.00 59.75 89 GLU A N 1
ATOM 707 C CA . GLU A 1 89 ? -10.281 1.154 16.247 1.00 59.75 89 GLU A CA 1
ATOM 708 C C . GLU A 1 89 ? -11.702 0.604 16.064 1.00 59.75 89 GLU A C 1
ATOM 710 O O . GLU A 1 89 ? -12.619 1.275 15.581 1.00 59.75 89 GLU A O 1
ATOM 715 N N . ASN A 1 90 ? -11.898 -0.651 16.457 1.00 62.84 90 ASN A N 1
ATOM 716 C CA . ASN A 1 90 ? -13.222 -1.244 16.517 1.00 62.84 90 ASN A CA 1
ATOM 717 C C . ASN A 1 90 ? -14.025 -0.570 17.639 1.00 62.84 90 ASN A C 1
ATOM 719 O O . ASN A 1 90 ? -13.858 -0.869 18.822 1.00 62.84 90 ASN A O 1
ATOM 723 N N . ALA A 1 91 ? -14.918 0.346 17.266 1.00 72.31 91 ALA A N 1
ATOM 724 C CA . ALA A 1 91 ? -15.789 1.031 18.211 1.00 72.31 91 ALA A CA 1
ATOM 725 C C . ALA A 1 91 ? -16.973 0.139 18.615 1.00 72.31 91 ALA A C 1
ATOM 727 O O . ALA A 1 91 ? -17.837 -0.202 17.803 1.00 72.31 91 ALA A O 1
ATOM 728 N N . VAL A 1 92 ? -17.060 -0.190 19.903 1.00 77.19 92 VAL A N 1
ATOM 729 C CA . VAL A 1 92 ? -18.213 -0.891 20.480 1.00 77.19 92 VAL A CA 1
ATOM 730 C C . VAL A 1 92 ? -19.143 0.125 21.130 1.00 77.19 92 VAL A C 1
ATOM 732 O O . VAL A 1 92 ? -18.724 0.959 21.932 1.00 77.19 92 VAL A O 1
ATOM 735 N N . LYS A 1 93 ? -20.441 0.048 20.819 1.00 90.25 93 LYS A N 1
ATOM 736 C CA . LYS A 1 93 ? -21.449 0.829 21.541 1.00 90.25 93 LYS A CA 1
ATOM 737 C C . LYS A 1 93 ? -21.730 0.173 22.885 1.00 90.25 93 LYS A C 1
ATOM 739 O O . LYS A 1 93 ? -22.162 -0.976 22.931 1.00 90.25 93 LYS A O 1
ATOM 744 N N . ILE A 1 94 ? -21.554 0.932 23.959 1.00 91.62 94 ILE A N 1
ATOM 745 C CA . ILE A 1 94 ? -21.938 0.526 25.311 1.00 91.62 94 ILE A CA 1
ATOM 746 C C . ILE A 1 94 ? -22.957 1.509 25.897 1.00 91.62 94 ILE A C 1
ATOM 748 O O . ILE A 1 94 ? -22.961 2.684 25.515 1.00 91.62 94 ILE A O 1
ATOM 752 N N . PRO A 1 95 ? -23.829 1.063 26.819 1.00 96.75 95 PRO A N 1
ATOM 753 C CA . PRO A 1 95 ? -24.687 1.968 27.576 1.00 96.75 95 PRO A CA 1
ATOM 754 C C . PRO A 1 95 ? -23.868 3.044 28.299 1.00 96.75 95 PRO A C 1
ATOM 756 O O . PRO A 1 95 ? -22.779 2.766 28.813 1.00 96.75 95 PRO A O 1
ATOM 759 N N . LYS A 1 96 ? -24.400 4.269 28.379 1.00 94.62 96 LYS A N 1
ATOM 760 C CA . LYS A 1 96 ? -23.705 5.412 28.998 1.00 94.62 96 LYS A CA 1
ATOM 761 C C . LYS A 1 96 ? -23.397 5.152 30.473 1.00 94.62 96 LYS A C 1
ATOM 763 O O . LYS A 1 96 ? -22.350 5.544 30.976 1.00 94.62 96 LYS A O 1
ATOM 768 N N . GLU A 1 97 ? -24.293 4.450 31.152 1.00 96.56 97 GLU A N 1
ATOM 769 C CA . GLU A 1 97 ? -24.166 4.064 32.553 1.00 96.56 97 GLU A CA 1
ATOM 770 C C . GLU A 1 97 ? -22.957 3.147 32.766 1.00 96.56 97 GLU A C 1
ATOM 772 O O . GLU A 1 97 ? -22.216 3.312 33.735 1.00 96.56 97 GLU A O 1
ATOM 777 N N . LEU A 1 98 ? -22.724 2.216 31.833 1.00 94.81 98 LEU A N 1
ATOM 778 C CA . LEU A 1 98 ? -21.568 1.326 31.877 1.00 94.81 98 LEU A CA 1
ATOM 779 C C . LEU A 1 98 ? -20.269 2.098 31.626 1.00 94.81 98 LEU A C 1
ATOM 781 O O . LEU A 1 98 ? -19.301 1.887 32.352 1.00 94.81 98 LEU A O 1
ATOM 785 N N . TYR A 1 99 ? -20.260 3.019 30.656 1.00 94.06 99 TYR A N 1
ATOM 786 C CA . TYR A 1 99 ? -19.101 3.881 30.401 1.00 94.06 99 TYR A CA 1
ATOM 787 C C . TYR A 1 99 ? -18.710 4.690 31.648 1.00 94.06 99 TYR A C 1
ATOM 789 O O . TYR A 1 99 ? -17.557 4.644 32.073 1.00 94.06 99 TYR A O 1
ATOM 797 N N . ASN A 1 100 ? -19.679 5.349 32.293 1.00 96.19 100 ASN A N 1
ATOM 798 C CA . ASN A 1 100 ? -19.431 6.131 33.509 1.00 96.19 100 ASN A CA 1
ATOM 799 C C . ASN A 1 100 ? -18.847 5.263 34.638 1.00 96.19 100 ASN A C 1
ATOM 801 O O . ASN A 1 100 ? -17.926 5.680 35.337 1.00 96.19 100 ASN A O 1
ATOM 805 N N . LEU A 1 101 ? -19.344 4.029 34.798 1.00 96.06 101 LEU A N 1
ATOM 806 C CA . LEU A 1 101 ? -18.835 3.102 35.809 1.00 96.06 101 LEU A CA 1
ATOM 807 C C . LEU A 1 101 ? -17.378 2.691 35.544 1.00 96.06 101 LEU A C 1
ATOM 809 O O . LEU A 1 101 ? -16.600 2.543 36.491 1.00 96.06 101 LEU A O 1
ATOM 813 N N . LEU A 1 102 ? -17.013 2.481 34.275 1.00 95.38 102 LEU A N 1
ATOM 814 C CA . LEU A 1 102 ? -15.636 2.184 33.873 1.00 95.38 102 LEU A CA 1
ATOM 815 C C . LEU A 1 102 ? -14.718 3.378 34.151 1.00 95.38 102 LEU A C 1
ATOM 817 O O . LEU A 1 102 ? -13.642 3.195 34.720 1.00 95.38 102 LEU A O 1
ATOM 821 N N . GLU A 1 103 ? -15.168 4.590 33.829 1.00 96.44 103 GLU A N 1
ATOM 822 C CA . GLU A 1 103 ? -14.419 5.827 34.064 1.00 96.44 103 GLU A CA 1
ATOM 823 C C . GLU A 1 103 ? -14.171 6.074 35.565 1.00 96.44 103 GLU A C 1
ATOM 825 O O . GLU A 1 103 ? -13.046 6.364 35.978 1.00 96.44 103 GLU A O 1
ATOM 830 N N . ASP A 1 104 ? -15.190 5.892 36.409 1.00 97.19 104 ASP A N 1
ATOM 831 C CA . ASP A 1 104 ? -15.067 6.054 37.863 1.00 97.19 104 ASP A CA 1
ATOM 832 C C . ASP A 1 104 ? -14.098 5.041 38.482 1.00 97.19 104 ASP A C 1
ATOM 834 O O . ASP A 1 104 ? -13.328 5.376 39.390 1.00 97.19 104 ASP A O 1
ATOM 838 N N . LYS A 1 105 ? -14.115 3.791 38.002 1.00 96.19 105 LYS A N 1
ATOM 839 C CA . LYS A 1 105 ? -13.167 2.764 38.453 1.00 96.19 105 LYS A CA 1
ATOM 840 C C . LYS A 1 105 ? -11.742 3.078 38.004 1.00 96.19 105 LYS A C 1
ATOM 842 O O . LYS A 1 105 ? -10.837 3.010 38.833 1.00 96.19 105 LYS A O 1
ATOM 847 N N . ALA A 1 106 ? -11.556 3.492 36.751 1.00 96.56 106 ALA A N 1
ATOM 848 C CA . ALA A 1 106 ? -10.252 3.896 36.234 1.00 96.56 106 ALA A CA 1
ATOM 849 C C . ALA A 1 106 ? -9.648 5.044 37.063 1.00 96.56 106 ALA A C 1
ATOM 851 O O . ALA A 1 106 ? -8.493 4.961 37.488 1.00 96.56 106 ALA A O 1
ATOM 852 N N . LYS A 1 107 ? -10.459 6.060 37.403 1.00 95.69 107 LYS A N 1
ATOM 853 C CA . LYS A 1 107 ? -10.050 7.183 38.267 1.00 95.69 107 LYS A CA 1
ATOM 854 C C . LYS A 1 107 ? -9.632 6.735 39.666 1.00 95.69 107 LYS A C 1
ATOM 856 O O . LYS A 1 107 ? -8.611 7.206 40.163 1.00 95.69 107 LYS A O 1
ATOM 861 N N . LYS A 1 108 ? -10.377 5.819 40.296 1.00 95.88 108 LYS A N 1
ATOM 862 C CA . LYS A 1 108 ? -10.027 5.275 41.626 1.00 95.88 108 LYS A CA 1
ATOM 863 C C . LYS A 1 108 ? -8.691 4.530 41.626 1.00 95.88 108 LYS A C 1
ATOM 865 O O . LYS A 1 108 ? -8.009 4.527 42.645 1.00 95.88 108 LYS A O 1
ATOM 870 N N . GLU A 1 109 ? -8.312 3.938 40.496 1.00 93.75 109 GLU A N 1
ATOM 871 C CA . GLU A 1 109 ? -7.014 3.281 40.310 1.00 93.75 109 GLU A CA 1
ATOM 872 C C . GLU A 1 109 ? -5.914 4.216 39.773 1.00 93.75 109 GLU A C 1
ATOM 874 O O . GLU A 1 109 ? -4.788 3.769 39.556 1.00 93.75 109 GLU A O 1
ATOM 879 N N . GLY A 1 110 ? -6.208 5.504 39.554 1.00 93.44 110 GLY A N 1
ATOM 880 C CA . GLY A 1 110 ? -5.251 6.470 39.009 1.00 93.44 110 GLY A CA 1
ATOM 881 C C . GLY A 1 110 ? -4.837 6.184 37.559 1.00 93.44 110 GLY A C 1
ATOM 882 O O . GLY A 1 110 ? -3.704 6.477 37.177 1.00 93.44 110 GLY A O 1
ATOM 883 N N . LYS A 1 111 ? -5.723 5.583 36.753 1.00 93.25 111 LYS A N 1
ATOM 884 C CA . LYS A 1 111 ? -5.475 5.186 35.355 1.00 93.25 111 LYS A CA 1
ATOM 885 C C . LYS A 1 111 ? -6.423 5.909 34.391 1.00 93.25 111 LYS A C 1
ATOM 887 O O . LYS A 1 111 ? -7.480 6.392 34.792 1.00 93.25 111 LYS A O 1
ATOM 892 N N . SER A 1 112 ? -6.058 5.951 33.107 1.00 94.19 112 SER A N 1
ATOM 893 C CA . SER A 1 112 ? -6.998 6.315 32.039 1.00 94.19 112 SER A CA 1
ATOM 894 C C . SER A 1 112 ? -8.026 5.202 31.816 1.00 94.19 112 SER A C 1
ATOM 896 O O . SER A 1 112 ? -7.750 4.030 32.091 1.00 94.19 112 SER A O 1
ATOM 898 N N . THR A 1 113 ? -9.202 5.565 31.297 1.00 92.38 113 THR A N 1
ATOM 899 C CA . THR A 1 113 ? -10.269 4.612 30.956 1.00 92.38 113 THR A CA 1
ATOM 900 C C . THR A 1 113 ? -9.779 3.554 29.968 1.00 92.38 113 THR A C 1
ATOM 902 O O . THR A 1 113 ? -10.017 2.372 30.198 1.00 92.38 113 THR A O 1
ATOM 905 N N . ASP A 1 114 ? -9.012 3.947 28.948 1.00 89.94 114 ASP A N 1
ATOM 906 C CA . ASP A 1 114 ? -8.486 3.021 27.934 1.00 89.94 114 ASP A CA 1
ATOM 907 C C . ASP A 1 114 ? -7.554 1.978 28.555 1.00 89.94 114 ASP A C 1
ATOM 909 O O . ASP A 1 114 ? -7.761 0.776 28.401 1.00 89.94 114 ASP A O 1
ATOM 913 N N . LYS A 1 115 ? -6.592 2.422 29.377 1.00 90.31 115 LYS A N 1
ATOM 914 C CA . LYS A 1 115 ? -5.655 1.526 30.069 1.00 90.31 115 LYS A CA 1
ATOM 915 C C . LYS A 1 115 ? -6.378 0.566 31.013 1.00 90.31 115 LYS A C 1
ATOM 917 O O . LYS A 1 115 ? -5.997 -0.595 31.146 1.00 90.31 115 LYS A O 1
ATOM 922 N N . PHE A 1 116 ? -7.420 1.049 31.685 1.00 94.50 116 PHE A N 1
ATOM 923 C CA . PHE A 1 116 ? -8.240 0.224 32.562 1.00 94.50 116 PHE A CA 1
ATOM 924 C C . PHE A 1 116 ? -9.026 -0.840 31.779 1.00 94.50 116 PHE A C 1
ATOM 926 O O . PHE A 1 116 ? -9.055 -2.002 32.187 1.00 94.50 116 PHE A O 1
ATOM 933 N N . ILE A 1 117 ? -9.614 -0.471 30.636 1.00 91.62 117 ILE A N 1
ATOM 934 C CA . ILE A 1 117 ? -10.320 -1.405 29.748 1.00 91.62 117 ILE A CA 1
ATOM 935 C C . ILE A 1 117 ? -9.353 -2.456 29.191 1.00 91.62 117 ILE A C 1
ATOM 937 O O . ILE A 1 117 ? -9.668 -3.645 29.244 1.00 91.62 117 ILE A O 1
ATOM 941 N N . GLU A 1 118 ? -8.163 -2.062 28.735 1.00 88.50 118 GLU A N 1
ATOM 942 C CA . GLU A 1 118 ? -7.140 -3.003 28.262 1.00 88.50 118 GLU A CA 1
ATOM 943 C C . GLU A 1 118 ? -6.756 -4.036 29.331 1.00 88.50 118 GLU A C 1
ATOM 945 O O . GLU A 1 118 ? -6.662 -5.230 29.043 1.00 88.50 118 GLU A O 1
ATOM 950 N N . GLU A 1 119 ? -6.556 -3.604 30.579 1.00 92.31 119 GLU A N 1
ATOM 951 C CA . GLU A 1 119 ? -6.243 -4.512 31.685 1.00 92.31 119 GLU A CA 1
ATOM 952 C C . GLU A 1 119 ? -7.391 -5.479 32.003 1.00 92.31 119 GLU A C 1
ATOM 954 O O . GLU A 1 119 ? -7.131 -6.632 32.356 1.00 92.31 119 GLU A O 1
ATOM 959 N N . ILE A 1 120 ? -8.649 -5.035 31.893 1.00 91.69 120 ILE A N 1
ATOM 960 C CA . ILE A 1 120 ? -9.816 -5.913 32.052 1.00 91.69 120 ILE A CA 1
ATOM 961 C C . ILE A 1 120 ? -9.835 -6.954 30.938 1.00 91.69 120 ILE A C 1
ATOM 963 O O . ILE A 1 120 ? -9.935 -8.146 31.226 1.00 91.69 120 ILE A O 1
ATOM 967 N N . LEU A 1 121 ? -9.724 -6.521 29.681 1.00 87.31 121 LEU A N 1
ATOM 968 C CA . LEU A 1 121 ? -9.801 -7.415 28.527 1.00 87.31 121 LEU A CA 1
ATOM 969 C C . LEU A 1 121 ? -8.705 -8.486 28.578 1.00 87.31 121 LEU A C 1
ATOM 971 O O . LEU A 1 121 ? -9.005 -9.656 28.367 1.00 87.31 121 LEU A O 1
ATOM 975 N N . ARG A 1 122 ? -7.482 -8.121 28.990 1.00 88.50 122 ARG A N 1
ATOM 976 C CA . ARG A 1 122 ? -6.362 -9.062 29.206 1.00 88.50 122 ARG A CA 1
ATOM 977 C C . ARG A 1 122 ? -6.584 -10.094 30.317 1.00 88.50 122 ARG A C 1
ATOM 979 O O . ARG A 1 122 ? -5.816 -11.042 30.414 1.00 88.50 122 ARG A O 1
ATOM 986 N N . LYS A 1 123 ? -7.537 -9.868 31.226 1.00 88.81 123 LYS A N 1
ATOM 987 C CA . LYS A 1 123 ? -7.882 -10.820 32.299 1.00 88.81 123 LYS A CA 1
ATOM 988 C C . LYS A 1 123 ? -9.050 -11.729 31.922 1.00 88.81 123 LYS A C 1
ATOM 990 O O . LYS A 1 123 ? -9.263 -12.731 32.597 1.00 88.81 123 LYS A O 1
ATOM 995 N N . VAL A 1 124 ? -9.843 -11.335 30.927 1.00 82.06 124 VAL A N 1
ATOM 996 C CA . VAL A 1 124 ? -11.059 -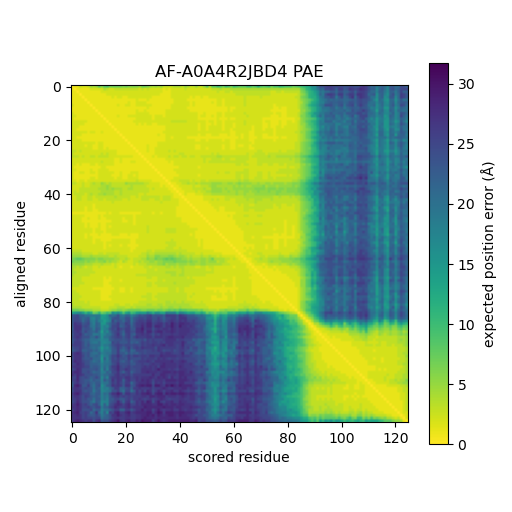12.040 30.496 1.00 82.06 124 VAL A CA 1
ATOM 997 C C . VAL A 1 124 ? -10.782 -12.952 29.297 1.00 82.06 124 VAL A C 1
ATOM 999 O O . VAL A 1 124 ? -11.434 -13.988 29.176 1.0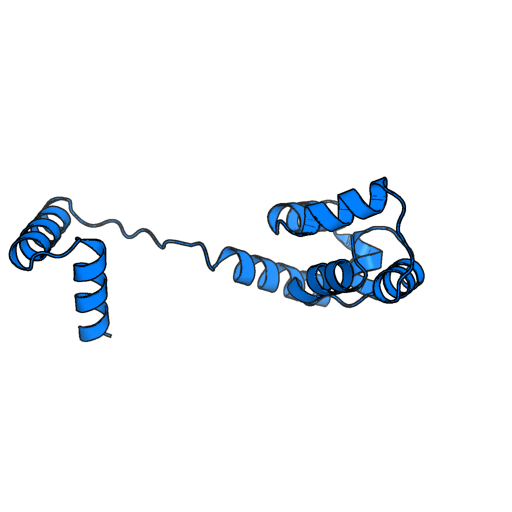0 82.06 124 VAL A O 1
ATOM 1002 N N . ILE A 1 125 ? -9.830 -12.570 28.442 1.00 64.12 125 ILE A N 1
ATOM 1003 C CA . ILE A 1 125 ? -9.340 -13.322 27.276 1.00 64.12 125 ILE A CA 1
ATOM 1004 C C . ILE A 1 125 ? -7.959 -13.883 27.607 1.00 64.12 125 ILE A C 1
ATOM 1006 O O . ILE A 1 125 ? -7.727 -15.073 27.302 1.00 64.12 125 ILE A O 1
#

pLDDT: mean 92.56, std 9.05, range [52.16, 98.31]

Foldseek 3Di:
DALVLLVCLCVLLPHDLQLVCLLVVHDSVVNVCRNVGDDDPPVVVVLSVVSVDLVSVVVSCVVRVVSDDPVSVVSSVVSSCVVCVVPDPPDDDDPPVVLVVLCVVCVVVVHHSVVSVVVVVVVVD

Solvent-accessible surface area (backbone atoms only — not comparable to full-atom values): 7172 Å² total; per-residue (Å²): 131,54,24,64,56,54,45,49,52,41,49,72,47,72,45,50,58,57,55,50,17,39,56,71,74,48,60,39,68,56,48,54,39,26,52,71,65,47,80,67,57,71,69,58,44,50,54,57,58,50,43,71,41,63,71,48,44,52,53,42,43,68,77,34,57,85,51,47,55,73,71,55,45,54,52,37,51,54,39,48,50,59,66,53,55,80,72,62,78,82,83,76,92,71,59,68,71,58,52,53,54,48,42,54,51,14,53,78,71,77,44,52,50,67,62,43,50,52,57,50,50,68,72,76,108